Protein AF-A0A3N5RG56-F1 (afdb_monomer)

pLDDT: mean 90.02, std 10.31, range [38.88, 97.56]

Mean predicted aligned error: 4.42 Å

Secondary structure (DSSP, 8-state):
-HHHHHHHHT--GGG--GGGGGS---SSTTTHHHHHHHHHHHTTGGGSS-EEEEEETTT-TTT--TT-EEEEEE-TTT--EE-TTGGGGTTPPP-GGG-EE-----PSTT--HHHHHHHHHHHHHHS--

Foldseek 3Di:
DVVLVLLLVLQDLVLADDPRNVDDDPSQPRCQVLSQLLVCLVQVNPVHLKFKWKDECVLCVVQHDHPDMGIWIARPPPRDTGGSRPCVRPPDDDPRVSIDGDPPQPDPRCGDPSSVSSNVVVVCVVVPD

Nearest PDB structures (foldseek):
  6yxy-assembly1_AY  TM=2.420E-01  e=1.597E+00  Trypanosoma brucei brucei

Structure (mmCIF, N/CA/C/O backbone):
data_AF-A0A3N5RG56-F1
#
_entry.id   AF-A0A3N5RG56-F1
#
loop_
_atom_site.group_PDB
_atom_site.id
_atom_site.type_symbol
_atom_site.label_atom_id
_atom_site.label_alt_id
_atom_site.label_comp_id
_atom_site.label_asym_id
_atom_site.label_entity_id
_atom_site.label_seq_id
_atom_site.pdbx_PDB_ins_code
_atom_site.Cartn_x
_atom_site.Cartn_y
_atom_site.Cartn_z
_atom_site.occupancy
_atom_site.B_iso_or_equiv
_atom_si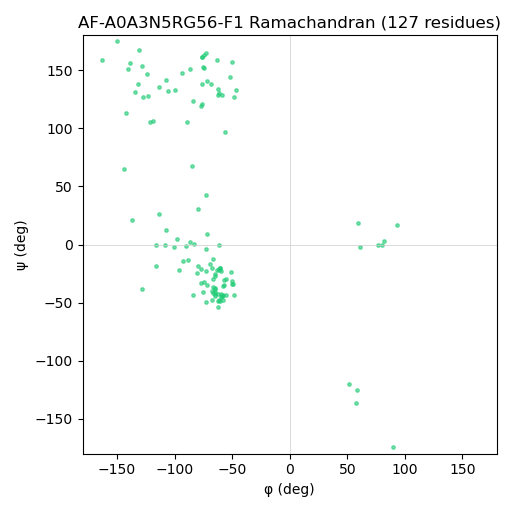te.auth_seq_id
_atom_site.auth_comp_id
_atom_site.auth_asym_id
_atom_site.auth_atom_id
_atom_site.pdbx_PDB_model_num
ATOM 1 N N . MET A 1 1 ? -8.777 -11.510 3.910 1.00 61.59 1 MET A N 1
ATOM 2 C CA . MET A 1 1 ? -8.965 -10.753 5.173 1.00 61.59 1 MET A CA 1
ATOM 3 C C . MET A 1 1 ? -10.007 -9.688 4.892 1.00 61.59 1 MET A C 1
ATOM 5 O O . MET A 1 1 ? -9.746 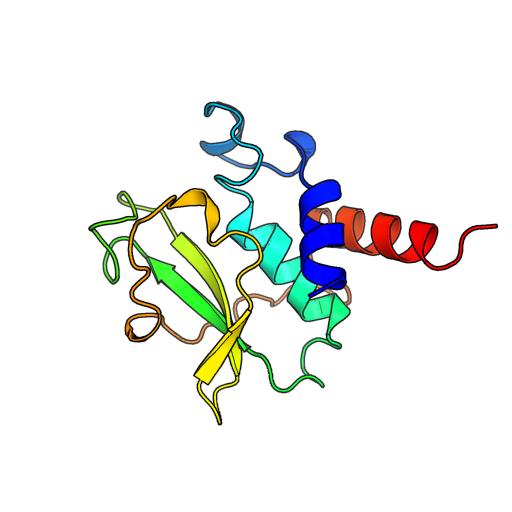-8.856 4.035 1.00 61.59 1 MET A O 1
ATOM 9 N N . GLN A 1 2 ? -11.150 -9.704 5.587 1.00 84.69 2 GLN A N 1
ATOM 10 C CA . GLN A 1 2 ? -12.343 -8.918 5.223 1.00 84.69 2 GLN A CA 1
ATOM 11 C C . GLN A 1 2 ? -12.059 -7.428 4.946 1.00 84.69 2 GLN A C 1
ATOM 13 O O . GLN A 1 2 ? -12.670 -6.840 4.065 1.00 84.69 2 GLN A O 1
ATOM 18 N N . ILE A 1 3 ? -11.099 -6.813 5.646 1.00 91.75 3 ILE A N 1
ATOM 19 C CA . ILE A 1 3 ? -10.778 -5.392 5.462 1.00 91.75 3 ILE A CA 1
ATOM 20 C C . ILE A 1 3 ? -10.007 -5.072 4.171 1.00 91.75 3 ILE A C 1
ATOM 22 O O . ILE A 1 3 ? -10.220 -4.006 3.604 1.00 91.75 3 ILE A O 1
ATOM 26 N N . ILE A 1 4 ? -9.155 -5.978 3.672 1.00 94.44 4 ILE A N 1
ATOM 27 C CA . ILE A 1 4 ? -8.459 -5.786 2.385 1.00 94.44 4 ILE A CA 1
ATOM 28 C C . ILE A 1 4 ? -9.470 -5.814 1.239 1.00 94.44 4 ILE A C 1
ATOM 30 O O . ILE A 1 4 ? -9.404 -4.977 0.341 1.00 94.44 4 ILE A O 1
ATOM 34 N N . ASP A 1 5 ? -10.434 -6.730 1.300 1.00 93.56 5 ASP A N 1
ATOM 35 C CA . ASP A 1 5 ? -11.465 -6.853 0.271 1.00 93.56 5 ASP A CA 1
ATOM 36 C C . ASP A 1 5 ? -12.358 -5.600 0.238 1.00 93.56 5 ASP A C 1
ATOM 38 O O . ASP A 1 5 ? -12.680 -5.090 -0.834 1.00 93.56 5 ASP A O 1
ATOM 42 N N . GLU A 1 6 ? -12.682 -5.030 1.404 1.00 94.38 6 GLU A N 1
ATOM 43 C CA . GLU A 1 6 ? -13.395 -3.749 1.496 1.00 94.38 6 GLU A CA 1
ATOM 44 C C . GLU A 1 6 ? -12.575 -2.557 0.976 1.00 94.38 6 GLU A C 1
ATOM 46 O O . GLU A 1 6 ? -13.127 -1.674 0.316 1.00 94.38 6 GLU A O 1
ATOM 51 N N . ILE A 1 7 ? -11.256 -2.527 1.199 1.00 95.50 7 ILE A N 1
ATOM 52 C CA . ILE A 1 7 ? -10.376 -1.511 0.596 1.00 95.50 7 ILE A CA 1
ATOM 53 C C . ILE A 1 7 ? -10.428 -1.608 -0.929 1.00 95.50 7 ILE A C 1
ATOM 55 O O . ILE A 1 7 ? -10.657 -0.593 -1.590 1.00 95.50 7 ILE A O 1
ATOM 59 N N . LYS A 1 8 ? -10.279 -2.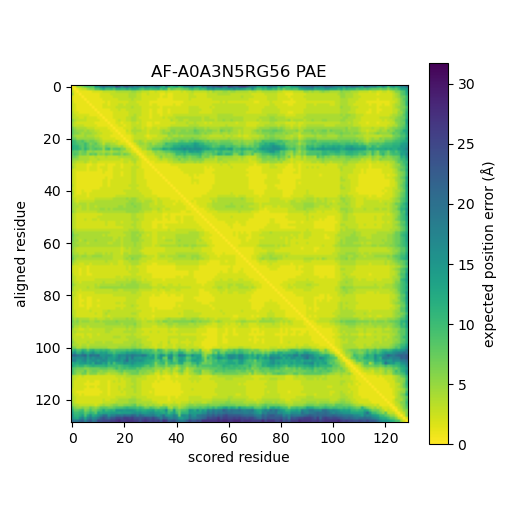818 -1.482 1.00 94.88 8 LYS A N 1
ATOM 60 C CA . LYS A 1 8 ? -10.286 -3.070 -2.932 1.00 94.88 8 LYS A CA 1
ATOM 61 C C . LYS A 1 8 ? -11.576 -2.597 -3.601 1.00 94.88 8 LYS A C 1
ATOM 63 O O . LYS A 1 8 ? -11.507 -1.911 -4.615 1.00 94.88 8 LYS A O 1
ATOM 68 N N . LYS A 1 9 ? -12.742 -2.862 -2.999 1.00 93.94 9 LYS A N 1
ATOM 69 C CA . LYS A 1 9 ? -14.055 -2.394 -3.501 1.00 93.94 9 LYS A CA 1
ATOM 70 C C . LYS A 1 9 ? -14.173 -0.870 -3.608 1.00 93.94 9 LYS A C 1
ATOM 72 O O . LYS A 1 9 ? -15.016 -0.369 -4.345 1.00 93.94 9 LYS A O 1
ATOM 77 N N . ASN A 1 10 ? -13.362 -0.131 -2.853 1.00 94.62 10 ASN A N 1
ATOM 78 C CA . ASN A 1 10 ? -13.393 1.328 -2.804 1.00 94.62 10 ASN A CA 1
ATOM 79 C C . ASN A 1 10 ? -12.295 1.993 -3.652 1.00 94.62 10 ASN A C 1
ATOM 81 O O . ASN A 1 10 ? -12.264 3.229 -3.753 1.00 94.62 10 ASN A O 1
ATOM 85 N N . LEU A 1 11 ? -11.426 1.204 -4.294 1.00 94.38 11 LEU A N 1
ATOM 86 C CA . LEU A 1 11 ? -10.466 1.701 -5.276 1.00 94.38 11 LEU A CA 1
ATOM 87 C C . LEU A 1 11 ? -11.197 2.181 -6.533 1.00 94.38 11 LEU A C 1
ATOM 89 O O . LEU A 1 11 ? -12.186 1.602 -6.966 1.00 94.38 11 LEU A O 1
ATOM 93 N N . ASN A 1 12 ? -10.751 3.311 -7.074 1.00 92.94 12 ASN A N 1
ATOM 94 C CA . ASN A 1 12 ? -11.332 3.927 -8.264 1.00 92.94 12 ASN A CA 1
ATOM 95 C C . ASN A 1 12 ? -10.357 4.947 -8.865 1.00 92.94 12 ASN A C 1
ATOM 97 O O . ASN A 1 12 ? -9.533 5.524 -8.145 1.00 92.94 12 ASN A O 1
ATOM 101 N N . ARG A 1 13 ? -10.523 5.269 -10.154 1.00 90.94 13 ARG A N 1
ATOM 102 C CA . ARG A 1 13 ? -9.665 6.224 -10.886 1.00 90.94 13 ARG A CA 1
ATOM 103 C C . ARG A 1 13 ? -9.447 7.568 -10.196 1.00 90.94 13 ARG A C 1
ATOM 105 O O . ARG A 1 13 ? -8.377 8.158 -10.342 1.00 90.94 13 ARG A O 1
ATOM 112 N N . GLY A 1 14 ? -10.421 8.062 -9.430 1.00 91.62 14 GLY A N 1
ATOM 113 C CA . GLY A 1 14 ? -10.319 9.332 -8.703 1.00 91.62 14 GLY A CA 1
ATOM 114 C C . GLY A 1 14 ? -9.178 9.369 -7.677 1.00 91.62 14 GLY A C 1
ATOM 115 O O . GLY A 1 14 ? -8.700 10.449 -7.313 1.00 91.62 14 GLY A O 1
ATOM 116 N N . LEU A 1 15 ? -8.690 8.201 -7.250 1.00 93.38 15 LEU A N 1
ATOM 117 C CA . LEU A 1 15 ? -7.581 8.055 -6.307 1.00 93.38 15 LEU A CA 1
ATOM 118 C C . LEU A 1 15 ? -6.201 8.013 -6.994 1.00 93.38 15 LEU A C 1
ATOM 120 O O . LEU A 1 15 ? -5.181 8.172 -6.313 1.00 93.38 15 LEU A O 1
ATOM 124 N N . LEU A 1 16 ? -6.137 7.841 -8.319 1.00 92.69 16 LEU A N 1
ATOM 125 C CA . LEU A 1 16 ? -4.882 7.748 -9.071 1.00 92.69 16 LEU A CA 1
ATOM 126 C C . LEU A 1 16 ? -4.187 9.113 -9.218 1.00 92.69 16 LEU A C 1
ATOM 128 O O . LEU A 1 16 ? -4.801 10.187 -9.201 1.00 92.69 16 LEU A O 1
ATOM 132 N N . ARG A 1 17 ? -2.855 9.090 -9.342 1.00 89.50 17 ARG A N 1
ATOM 133 C CA . ARG A 1 17 ? -1.993 10.284 -9.444 1.00 89.50 17 ARG A CA 1
ATOM 134 C C . ARG A 1 17 ? -0.889 10.087 -10.482 1.00 89.50 17 ARG A C 1
ATOM 136 O O . ARG A 1 17 ? -0.480 8.965 -10.752 1.00 89.50 17 ARG A O 1
ATOM 143 N N . GLY A 1 18 ? -0.379 11.200 -11.016 1.00 89.19 18 GLY A N 1
ATOM 144 C CA . GLY A 1 18 ? 0.733 11.200 -11.970 1.00 89.19 18 GLY A CA 1
ATOM 145 C C . GLY A 1 18 ? 0.431 10.356 -13.207 1.00 89.19 18 GLY A C 1
ATOM 146 O O . GLY A 1 18 ? -0.688 10.403 -13.721 1.00 89.19 18 GLY A O 1
ATOM 147 N N . LYS A 1 19 ? 1.413 9.555 -13.640 1.00 88.38 19 LYS A N 1
ATOM 148 C CA . LYS A 1 19 ? 1.289 8.678 -14.815 1.00 88.38 19 LYS A CA 1
ATOM 149 C C . LYS A 1 19 ? 0.123 7.687 -14.727 1.00 88.38 19 LYS A C 1
ATOM 151 O O . LYS A 1 19 ? -0.501 7.403 -15.741 1.00 88.38 19 LYS A O 1
ATOM 156 N N . TRP A 1 20 ? -0.236 7.251 -13.518 1.00 89.88 20 TRP A N 1
ATOM 157 C CA . TRP A 1 20 ? -1.301 6.270 -13.299 1.00 89.88 20 TRP A CA 1
ATOM 158 C C . TRP A 1 20 ? -2.697 6.793 -13.655 1.00 89.88 20 TRP A C 1
ATOM 160 O O . TRP A 1 20 ? -3.602 6.018 -13.917 1.00 89.88 20 TRP A O 1
ATOM 170 N N . LYS A 1 21 ? -2.908 8.115 -13.725 1.00 88.00 21 LYS A N 1
ATOM 171 C CA . LYS A 1 21 ? -4.210 8.659 -14.157 1.00 88.00 21 LYS A CA 1
ATOM 172 C C . LYS A 1 21 ? -4.554 8.326 -15.609 1.00 88.00 21 LYS A C 1
ATOM 174 O O . LYS A 1 21 ? -5.734 8.276 -15.950 1.00 88.00 21 LYS A O 1
ATOM 179 N N . ASN 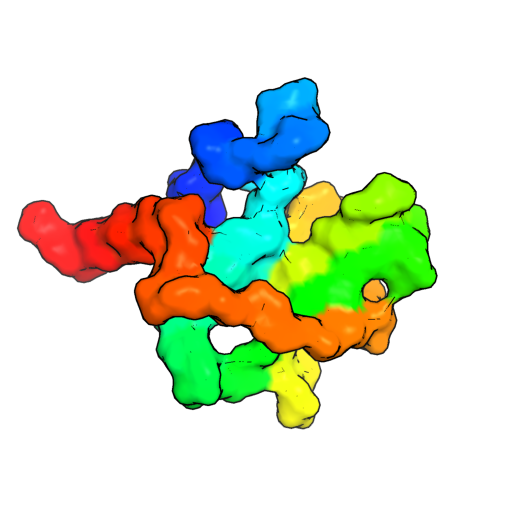A 1 22 ? -3.530 8.134 -16.436 1.00 85.88 22 ASN A N 1
ATOM 180 C CA . ASN A 1 22 ? -3.659 7.920 -17.873 1.00 85.88 22 ASN A CA 1
ATOM 181 C C . ASN A 1 22 ? -3.350 6.469 -18.271 1.00 85.88 22 ASN A C 1
ATOM 183 O O . ASN A 1 22 ? -3.409 6.151 -19.454 1.00 85.88 22 ASN A O 1
ATOM 187 N N . SER A 1 23 ? -3.011 5.595 -17.316 1.00 81.75 23 SER A N 1
ATOM 188 C CA . SER A 1 23 ? -2.824 4.172 -17.589 1.00 81.75 23 SER A CA 1
ATOM 189 C C . SER A 1 23 ? -4.167 3.461 -17.760 1.00 81.75 23 SER A C 1
ATOM 191 O O . SER A 1 23 ? -5.221 3.963 -17.332 1.00 81.75 23 SER A O 1
ATOM 193 N N . ALA A 1 24 ? -4.105 2.280 -18.381 1.00 78.56 24 ALA A N 1
ATOM 194 C CA . ALA A 1 24 ? -5.216 1.340 -18.419 1.00 78.56 24 ALA A CA 1
ATOM 195 C C . ALA A 1 24 ? -5.742 1.082 -16.999 1.00 78.56 24 ALA A C 1
ATOM 197 O O . ALA A 1 24 ? -4.978 1.112 -16.033 1.00 78.56 24 ALA A O 1
ATOM 198 N N . ASP A 1 25 ? -7.057 0.904 -16.887 1.00 76.19 25 ASP A N 1
ATOM 199 C CA . ASP A 1 25 ? -7.704 0.610 -15.613 1.00 76.19 25 ASP A CA 1
ATOM 200 C C . ASP A 1 25 ? -7.759 -0.894 -15.376 1.00 76.19 25 ASP A C 1
ATOM 202 O O . ASP A 1 25 ? -8.555 -1.593 -15.999 1.00 76.19 25 ASP A O 1
ATOM 206 N N . ASP A 1 26 ? -6.920 -1.391 -14.479 1.00 79.94 26 ASP A N 1
ATOM 207 C CA . ASP A 1 26 ? -7.007 -2.752 -13.947 1.00 79.94 26 ASP A CA 1
ATOM 208 C C . ASP A 1 26 ? -7.513 -2.758 -12.489 1.00 79.94 26 ASP A C 1
ATOM 210 O O . ASP A 1 26 ? -7.444 -3.779 -11.807 1.00 79.94 26 ASP A O 1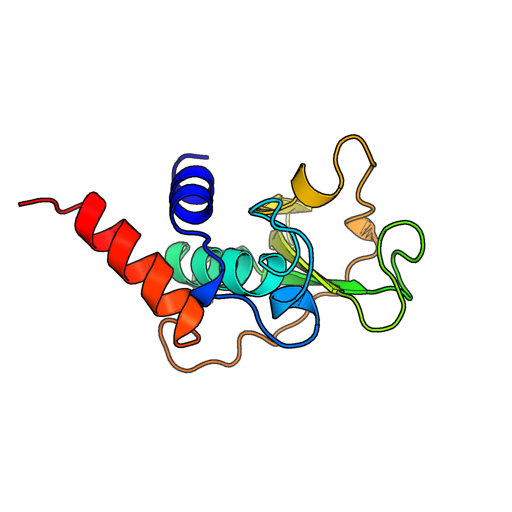
ATOM 214 N N . ASN A 1 27 ? -8.030 -1.617 -12.007 1.00 79.75 27 ASN A N 1
ATOM 215 C CA . ASN A 1 27 ? -8.474 -1.346 -10.636 1.00 79.75 27 ASN A CA 1
ATOM 216 C C . ASN A 1 27 ? -7.402 -1.450 -9.527 1.00 79.75 27 ASN A C 1
ATOM 218 O O . ASN A 1 27 ? -7.719 -1.166 -8.369 1.00 79.75 27 ASN A O 1
ATOM 222 N N . LEU A 1 28 ? -6.148 -1.819 -9.825 1.00 87.00 28 LEU A N 1
ATOM 223 C CA . LEU A 1 28 ? -5.114 -2.085 -8.807 1.00 87.00 28 LEU A CA 1
ATOM 224 C C . LEU A 1 28 ? -3.809 -1.314 -9.042 1.00 87.00 28 LEU A C 1
ATOM 226 O O . LEU A 1 28 ? -3.208 -0.806 -8.087 1.00 87.00 28 LEU A O 1
ATOM 230 N N . SER A 1 29 ? -3.380 -1.171 -10.292 1.00 88.19 29 SER A N 1
ATOM 231 C CA . SER A 1 29 ? -2.159 -0.461 -10.660 1.00 88.19 29 SER A CA 1
ATOM 232 C C . SER A 1 29 ? -2.222 1.003 -10.236 1.00 88.19 29 SER A C 1
ATOM 234 O O . SER A 1 29 ? -3.187 1.726 -10.478 1.00 88.19 29 SER A O 1
ATOM 236 N N . GLY A 1 30 ? -1.167 1.463 -9.563 1.00 90.88 30 GLY A N 1
ATOM 237 C CA . GLY A 1 30 ? -1.092 2.822 -9.020 1.00 90.88 30 GLY A CA 1
ATOM 238 C C . GLY A 1 30 ? -1.896 3.054 -7.732 1.00 90.88 30 GLY A C 1
ATOM 239 O O . GLY A 1 30 ? -1.839 4.161 -7.179 1.00 90.88 30 GLY A O 1
ATOM 240 N N . HIS A 1 31 ? -2.591 2.035 -7.210 1.00 95.19 31 HIS A N 1
ATOM 241 C CA . HIS A 1 31 ? -3.305 2.107 -5.932 1.00 95.19 31 HIS A CA 1
ATOM 242 C C . HIS A 1 31 ? -2.492 1.632 -4.726 1.00 95.19 31 HIS A C 1
ATOM 244 O O . HIS A 1 31 ? -2.880 1.961 -3.604 1.00 95.19 31 HIS A O 1
ATOM 250 N N . CYS A 1 32 ? -1.360 0.945 -4.925 1.00 95.12 32 CYS A N 1
ATOM 251 C CA . CYS A 1 32 ? -0.571 0.336 -3.845 1.00 95.12 32 CYS A CA 1
ATOM 252 C C . CYS A 1 32 ? -0.312 1.291 -2.672 1.00 95.12 32 CYS A C 1
ATOM 254 O O . CYS A 1 32 ? -0.542 0.946 -1.519 1.00 95.12 32 CYS A O 1
ATOM 256 N N . TYR A 1 33 ? 0.045 2.544 -2.959 1.00 94.69 33 TYR A N 1
ATOM 257 C CA . TYR A 1 33 ? 0.269 3.548 -1.925 1.00 94.69 33 TYR A CA 1
ATOM 258 C C . TYR A 1 33 ? -0.988 3.856 -1.101 1.00 94.69 33 TYR A C 1
ATOM 260 O O . TYR A 1 33 ? -0.960 3.792 0.123 1.00 94.69 33 TYR A O 1
ATOM 268 N N . VAL A 1 34 ? -2.095 4.214 -1.762 1.00 95.38 34 VAL A N 1
ATOM 269 C CA . VAL A 1 34 ? -3.313 4.662 -1.066 1.00 95.38 34 VAL A CA 1
ATOM 270 C C . VAL A 1 34 ? -4.019 3.503 -0.362 1.00 95.38 34 VAL A C 1
ATOM 272 O O . VAL A 1 34 ? -4.565 3.693 0.721 1.00 95.38 34 VAL A O 1
ATOM 275 N N . ALA A 1 35 ? -3.982 2.307 -0.948 1.00 95.94 35 ALA A N 1
ATOM 276 C CA . ALA A 1 35 ? -4.565 1.107 -0.366 1.00 95.94 35 ALA A CA 1
ATOM 277 C C . ALA A 1 35 ? -3.804 0.688 0.901 1.00 95.94 35 ALA A C 1
ATOM 279 O O . ALA A 1 35 ? -4.417 0.469 1.946 1.00 95.94 35 ALA A O 1
ATOM 280 N N . THR A 1 36 ? -2.471 0.653 0.832 1.00 96.06 36 THR A N 1
ATOM 281 C CA . THR A 1 36 ? -1.603 0.337 1.975 1.00 96.06 36 THR A CA 1
ATOM 282 C C . THR A 1 36 ? -1.699 1.397 3.065 1.00 96.06 36 THR A C 1
ATOM 284 O O . THR A 1 36 ? -1.740 1.064 4.249 1.00 96.06 36 THR A O 1
ATOM 287 N N . GLU A 1 37 ? -1.814 2.670 2.688 1.00 95.56 37 GLU A N 1
ATOM 288 C CA . GLU A 1 37 ? -2.048 3.753 3.638 1.00 95.56 37 GLU A CA 1
ATOM 289 C C . GLU A 1 37 ? -3.385 3.607 4.376 1.00 95.56 37 GLU A C 1
ATOM 291 O O . GLU A 1 37 ? -3.423 3.693 5.604 1.00 95.56 37 GLU A O 1
ATOM 296 N N . ALA A 1 38 ? -4.478 3.365 3.648 1.00 95.19 38 ALA A N 1
ATOM 297 C CA . ALA A 1 38 ? -5.785 3.149 4.260 1.00 95.19 38 ALA A CA 1
ATOM 298 C C . ALA A 1 38 ? -5.752 1.951 5.219 1.00 95.19 38 ALA A C 1
ATOM 300 O O . ALA A 1 38 ? -6.239 2.050 6.345 1.00 95.19 38 ALA A O 1
ATOM 301 N N . LEU A 1 39 ? -5.118 0.849 4.804 1.00 95.56 39 LEU A N 1
ATOM 302 C CA . LEU A 1 39 ? -4.950 -0.339 5.634 1.00 95.56 39 LEU A CA 1
ATOM 303 C C . LEU A 1 39 ? -4.184 -0.034 6.928 1.00 95.56 39 LEU A C 1
ATOM 305 O O . LEU A 1 39 ? -4.620 -0.442 8.000 1.00 95.56 39 LEU A O 1
ATOM 309 N N . TYR A 1 40 ? -3.082 0.713 6.848 1.00 95.06 40 TYR A N 1
ATOM 310 C CA . TYR A 1 40 ? -2.282 1.085 8.017 1.00 95.06 40 TYR A CA 1
ATOM 311 C C . TYR A 1 40 ? -3.100 1.840 9.063 1.00 95.06 40 TYR A C 1
ATOM 313 O O . TYR A 1 40 ? -3.069 1.485 10.241 1.00 95.06 40 TYR A O 1
ATOM 321 N N . TRP A 1 41 ? -3.872 2.845 8.645 1.00 93.62 41 TRP A N 1
ATOM 322 C CA . TRP A 1 41 ? -4.721 3.602 9.567 1.00 93.62 41 TRP A CA 1
ATOM 323 C C . TRP A 1 41 ? -5.865 2.764 10.133 1.00 93.62 41 TRP A C 1
ATOM 325 O O . TRP A 1 41 ? -6.132 2.839 11.331 1.00 93.62 41 TRP A O 1
ATOM 335 N N . LEU A 1 42 ? -6.489 1.913 9.315 1.00 93.12 42 LEU A N 1
ATOM 336 C CA . LEU A 1 42 ? -7.556 1.013 9.761 1.00 93.12 42 LEU A CA 1
ATOM 337 C C . LEU A 1 42 ? -7.087 -0.041 10.775 1.00 93.12 42 LEU A C 1
ATOM 339 O O . LEU A 1 42 ? -7.897 -0.519 11.564 1.00 93.12 42 LEU A O 1
ATOM 343 N N . LEU A 1 43 ? -5.800 -0.395 10.771 1.00 93.06 43 LEU A N 1
ATOM 344 C CA . LEU A 1 43 ? -5.196 -1.300 11.753 1.00 93.06 43 LEU A CA 1
ATOM 345 C C . LEU A 1 43 ? -4.782 -0.596 13.059 1.00 93.06 43 LEU A C 1
ATOM 347 O O . LEU A 1 43 ? -4.250 -1.250 13.951 1.00 93.06 43 LEU A O 1
ATOM 351 N N . GLY A 1 44 ? -5.005 0.716 13.194 1.00 91.69 44 GLY A N 1
ATOM 352 C CA . GLY A 1 44 ? -4.584 1.497 14.366 1.00 91.69 44 GLY A CA 1
ATOM 353 C C . GLY A 1 44 ? -3.212 2.161 14.210 1.00 91.69 44 GLY A C 1
ATOM 354 O O . GLY A 1 44 ? -2.606 2.593 15.194 1.00 91.69 44 GLY A O 1
ATOM 355 N N . ALA A 1 45 ? -2.705 2.263 12.977 1.00 91.06 45 ALA A N 1
ATOM 356 C CA . ALA A 1 45 ? -1.464 2.950 12.636 1.00 91.06 45 ALA A CA 1
ATOM 357 C C . ALA A 1 45 ? -0.280 2.481 13.504 1.00 91.06 45 ALA A C 1
ATOM 359 O O . ALA A 1 45 ? 0.056 1.294 13.520 1.00 91.06 45 ALA A O 1
ATOM 360 N N . LYS A 1 46 ? 0.344 3.405 14.251 1.00 88.38 46 LYS A N 1
ATOM 361 C CA . LYS A 1 46 ? 1.512 3.133 15.104 1.00 88.38 46 LYS A CA 1
ATOM 362 C C . LYS A 1 46 ? 1.221 2.158 16.250 1.00 88.38 46 LYS A C 1
ATOM 364 O O . LYS A 1 46 ? 2.167 1.571 16.764 1.00 88.38 46 LYS A O 1
ATOM 369 N N . GLN A 1 47 ? -0.045 2.000 16.647 1.00 90.56 47 GLN A N 1
ATOM 370 C CA . GLN A 1 47 ? -0.445 1.058 17.698 1.00 90.56 47 GLN A CA 1
ATOM 371 C C . GLN A 1 47 ? -0.484 -0.391 17.196 1.00 90.56 47 GLN A C 1
ATOM 373 O O . GLN A 1 47 ? -0.395 -1.315 17.997 1.00 90.56 47 GLN A O 1
ATOM 378 N N . SER A 1 48 ? -0.587 -0.601 15.879 1.00 92.31 48 SER A N 1
ATOM 379 C CA . SER A 1 48 ? -0.474 -1.936 15.286 1.00 92.31 48 SER A CA 1
ATOM 380 C C . SER A 1 48 ? 0.975 -2.437 15.315 1.00 92.31 48 SER A C 1
ATOM 382 O O . SER A 1 48 ? 1.913 -1.648 15.459 1.00 92.31 48 SER A O 1
ATOM 384 N N . THR A 1 49 ? 1.191 -3.737 15.109 1.00 94.69 49 THR A N 1
ATOM 385 C CA . THR A 1 49 ? 2.534 -4.312 14.887 1.00 94.69 49 THR A CA 1
ATOM 386 C C . THR A 1 49 ? 3.025 -4.119 13.448 1.00 94.69 49 THR A C 1
ATOM 388 O O . THR A 1 49 ? 4.222 -4.161 13.180 1.00 94.69 49 THR A O 1
ATOM 391 N N . TYR A 1 50 ? 2.122 -3.831 12.512 1.00 94.94 50 TYR A N 1
ATOM 392 C CA . TYR A 1 50 ? 2.431 -3.719 11.092 1.00 94.94 50 TYR A CA 1
ATOM 393 C C . TYR A 1 50 ? 3.131 -2.404 10.746 1.00 94.94 50 TYR A C 1
ATOM 395 O O . TYR A 1 50 ? 2.773 -1.323 11.227 1.00 94.94 50 TYR A O 1
ATOM 403 N N . ARG A 1 51 ? 4.143 -2.478 9.880 1.00 94.75 51 ARG A N 1
ATOM 404 C CA . ARG A 1 51 ? 4.899 -1.314 9.410 1.00 94.75 51 ARG A CA 1
ATOM 405 C C . ARG A 1 51 ? 4.875 -1.225 7.884 1.00 94.75 51 ARG A C 1
ATOM 407 O O . ARG A 1 51 ? 4.865 -2.260 7.226 1.00 94.75 51 ARG A O 1
ATOM 414 N N . PRO A 1 52 ? 4.871 -0.010 7.313 1.00 95.94 52 PRO A N 1
ATOM 415 C CA . PRO A 1 52 ? 5.057 0.199 5.880 1.00 95.94 52 PRO A CA 1
ATOM 416 C C . PRO A 1 52 ? 6.420 -0.271 5.373 1.00 95.94 52 PRO A C 1
ATOM 418 O O . PRO A 1 52 ? 7.464 0.091 5.923 1.00 95.94 52 PRO A O 1
ATOM 421 N N . TYR A 1 53 ? 6.388 -0.996 4.260 1.00 97.06 53 TYR A N 1
ATOM 422 C CA . TYR A 1 53 ? 7.552 -1.383 3.473 1.00 97.06 53 TYR A CA 1
ATOM 423 C C . TYR A 1 53 ? 7.347 -1.012 2.008 1.00 97.06 53 TYR A C 1
ATOM 425 O O . TYR A 1 53 ? 6.216 -0.905 1.522 1.00 97.06 53 TYR A O 1
ATOM 433 N N . VAL A 1 54 ? 8.464 -0.797 1.312 1.00 96.75 54 VAL A N 1
ATOM 434 C CA . VAL A 1 54 ? 8.464 -0.400 -0.094 1.00 96.75 54 VAL A CA 1
ATOM 435 C C . VAL A 1 54 ? 9.466 -1.209 -0.914 1.00 96.75 54 VAL A C 1
ATOM 437 O O . VAL A 1 54 ? 10.639 -1.334 -0.555 1.00 96.75 54 VAL A O 1
ATOM 440 N N . LEU A 1 55 ? 9.002 -1.726 -2.051 1.00 97.12 55 LEU A N 1
ATOM 441 C CA . LEU A 1 55 ? 9.848 -2.147 -3.165 1.00 97.12 55 LEU A CA 1
ATOM 442 C C . LEU A 1 55 ? 9.983 -0.993 -4.157 1.00 97.12 55 LEU A C 1
ATOM 444 O O . LEU A 1 55 ? 9.058 -0.206 -4.345 1.00 97.12 55 LEU A O 1
ATOM 448 N N . SER A 1 56 ? 11.131 -0.903 -4.813 1.00 96.19 56 SER A N 1
ATOM 449 C CA . SER A 1 56 ? 11.383 0.046 -5.900 1.00 96.19 56 SER A CA 1
ATOM 450 C C . SER A 1 56 ? 11.992 -0.688 -7.086 1.00 96.19 56 SER A C 1
ATOM 452 O O . SER A 1 56 ? 12.495 -1.795 -6.920 1.00 96.19 56 SER A O 1
ATOM 454 N N . HIS A 1 57 ? 12.061 -0.048 -8.250 1.00 94.88 57 HIS A N 1
ATOM 455 C CA . HIS A 1 57 ? 12.787 -0.598 -9.407 1.00 94.88 57 HIS A CA 1
ATOM 456 C C . HIS A 1 57 ? 14.234 -1.039 -9.113 1.00 94.88 57 HIS A C 1
ATOM 458 O O . HIS A 1 57 ? 14.771 -1.868 -9.832 1.00 94.88 57 HIS A O 1
ATOM 464 N N . ARG A 1 58 ? 14.895 -0.500 -8.076 1.00 95.06 58 ARG A N 1
ATOM 465 C CA . ARG A 1 58 ? 16.251 -0.939 -7.701 1.00 95.06 58 ARG A CA 1
ATOM 466 C C . ARG A 1 58 ? 16.246 -2.271 -6.957 1.00 95.06 58 ARG A C 1
ATOM 468 O O . ARG A 1 58 ? 17.200 -3.028 -7.070 1.00 95.06 58 ARG A O 1
ATOM 475 N N . THR A 1 59 ? 15.205 -2.529 -6.167 1.00 95.88 59 THR A N 1
ATOM 476 C CA . THR A 1 59 ? 15.083 -3.744 -5.349 1.00 95.88 59 THR A CA 1
ATOM 477 C C . THR A 1 59 ? 14.251 -4.828 -6.032 1.00 95.88 59 THR A C 1
ATOM 479 O O . THR A 1 59 ? 14.416 -5.999 -5.713 1.00 95.88 59 THR A O 1
ATOM 482 N N . CYS A 1 60 ? 13.400 -4.457 -6.989 1.00 95.38 60 CYS A N 1
ATOM 483 C CA . CYS A 1 60 ? 12.566 -5.358 -7.781 1.00 95.38 60 CYS A CA 1
ATOM 484 C C . CYS A 1 60 ? 12.436 -4.853 -9.237 1.00 95.38 60 CYS A C 1
ATOM 486 O O . CYS A 1 60 ? 11.349 -4.445 -9.659 1.00 95.38 60 CYS A O 1
ATOM 488 N N . PRO A 1 61 ? 13.542 -4.807 -10.004 1.00 95.56 61 PRO A N 1
ATOM 489 C CA . PRO A 1 61 ? 13.524 -4.391 -11.413 1.00 95.56 61 PRO A CA 1
ATOM 490 C C . PRO A 1 61 ? 12.655 -5.288 -12.306 1.00 95.56 61 PRO A C 1
ATOM 492 O O . PRO A 1 61 ? 12.229 -4.865 -13.374 1.00 95.56 61 PRO A O 1
ATOM 495 N N . GLU A 1 62 ? 12.391 -6.522 -11.880 1.00 94.50 62 GLU A N 1
ATOM 496 C CA . GLU A 1 62 ? 11.580 -7.501 -12.600 1.00 94.50 62 GLU A CA 1
ATOM 497 C C . GLU A 1 62 ? 10.073 -7.189 -12.594 1.00 94.50 62 GLU A C 1
ATOM 499 O O . GLU A 1 62 ? 9.366 -7.652 -13.486 1.00 94.50 62 GLU A O 1
ATOM 504 N N . LEU A 1 63 ? 9.583 -6.406 -11.622 1.00 94.44 63 LEU A N 1
ATOM 505 C CA . LEU A 1 63 ? 8.168 -6.013 -11.522 1.00 94.44 63 LEU A CA 1
ATOM 506 C C . LEU A 1 63 ? 7.939 -4.507 -11.668 1.00 94.44 63 LEU A C 1
ATOM 508 O O . LEU A 1 63 ? 6.808 -4.089 -11.901 1.00 94.44 63 LEU A O 1
ATOM 512 N N . LEU A 1 64 ? 8.978 -3.686 -11.484 1.00 94.81 64 LEU A N 1
ATOM 513 C CA . LEU A 1 64 ? 8.846 -2.236 -11.365 1.00 94.81 64 LEU A CA 1
ATOM 514 C C . LEU A 1 64 ? 9.767 -1.506 -12.342 1.00 94.81 64 LEU A C 1
ATOM 516 O O . LEU A 1 64 ? 10.988 -1.665 -12.320 1.00 94.81 64 LEU A O 1
ATOM 520 N N . ASN A 1 65 ? 9.182 -0.611 -13.133 1.00 94.19 65 ASN A N 1
ATOM 521 C CA . ASN A 1 65 ? 9.919 0.294 -14.008 1.00 94.19 65 ASN A CA 1
ATOM 522 C C . ASN A 1 65 ? 10.594 1.417 -13.214 1.00 94.19 65 ASN A C 1
ATOM 524 O O . ASN A 1 65 ? 10.202 1.745 -12.093 1.00 94.19 65 ASN A O 1
ATOM 528 N N . ALA A 1 66 ? 11.569 2.090 -13.831 1.00 93.69 66 ALA A N 1
ATOM 529 C CA . ALA A 1 66 ? 12.236 3.245 -13.235 1.00 93.69 66 ALA A CA 1
ATOM 530 C C . ALA A 1 66 ? 11.230 4.271 -12.666 1.00 93.69 66 ALA A C 1
ATOM 532 O O . ALA A 1 66 ? 10.299 4.718 -13.339 1.00 93.69 66 ALA A O 1
ATOM 533 N N . GLY A 1 67 ? 11.424 4.630 -11.393 1.00 89.31 67 GLY A N 1
ATOM 534 C CA . GLY A 1 67 ? 10.542 5.542 -10.655 1.00 89.31 67 GLY A CA 1
ATOM 535 C C . GLY A 1 67 ? 9.253 4.918 -10.104 1.00 89.31 67 GLY A C 1
ATOM 536 O O . GLY A 1 67 ? 8.485 5.622 -9.451 1.00 89.31 67 GLY A O 1
ATOM 537 N N . GLU A 1 68 ? 9.004 3.626 -10.323 1.00 93.75 68 GLU A N 1
ATOM 538 C CA . GLU A 1 68 ? 7.899 2.900 -9.693 1.00 93.75 68 GLU A CA 1
ATOM 539 C C . GLU A 1 68 ? 8.287 2.347 -8.326 1.00 93.75 68 GLU A C 1
AT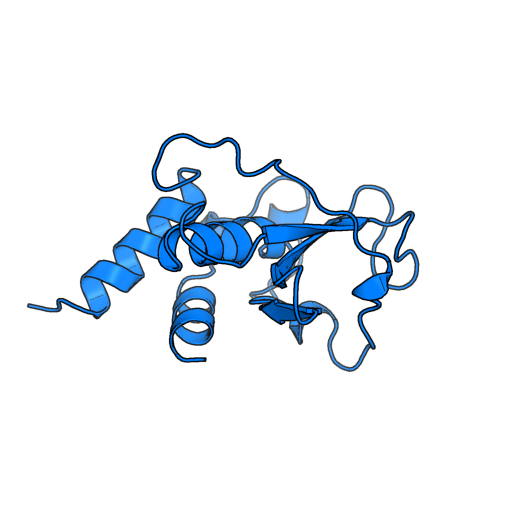OM 541 O O . GLU A 1 68 ? 9.451 2.039 -8.034 1.00 93.75 68 GLU A O 1
ATOM 546 N N . THR A 1 69 ? 7.262 2.234 -7.489 1.00 94.88 69 THR A N 1
ATOM 547 C CA . THR A 1 69 ? 7.342 1.665 -6.153 1.00 94.88 69 THR A CA 1
ATOM 548 C C . THR A 1 69 ? 6.113 0.826 -5.883 1.00 94.88 69 THR A C 1
ATOM 550 O O . THR A 1 69 ? 5.026 1.174 -6.348 1.00 94.88 69 THR A O 1
ATOM 553 N N . HIS A 1 70 ? 6.269 -0.187 -5.044 1.00 96.56 70 HIS A N 1
ATOM 554 C CA . HIS A 1 70 ? 5.169 -0.988 -4.535 1.00 96.56 70 HIS A CA 1
ATOM 555 C C . HIS A 1 70 ? 5.165 -0.968 -3.011 1.00 96.56 70 HIS A C 1
ATOM 557 O O . HIS A 1 70 ? 6.199 -1.212 -2.392 1.00 96.56 70 HIS A O 1
ATOM 563 N N . TRP A 1 71 ? 4.021 -0.628 -2.424 1.00 96.50 71 TRP A N 1
ATOM 564 C CA . TRP A 1 71 ? 3.866 -0.404 -0.988 1.00 96.50 71 TRP A CA 1
ATOM 565 C C . TRP A 1 71 ? 2.966 -1.464 -0.380 1.00 96.50 71 TRP A C 1
ATOM 567 O O . TRP A 1 71 ? 1.884 -1.714 -0.903 1.00 96.50 71 TRP A O 1
ATOM 577 N N . PHE A 1 72 ? 3.377 -2.000 0.763 1.00 97.12 72 PHE A N 1
ATOM 578 C CA . PHE A 1 72 ? 2.638 -2.999 1.534 1.00 97.12 72 PHE A CA 1
ATOM 579 C C . 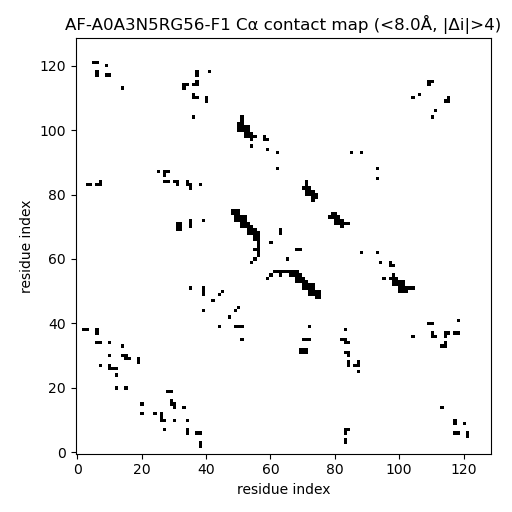PHE A 1 72 ? 2.952 -2.849 3.029 1.00 97.12 72 PHE A C 1
ATOM 581 O O . PHE A 1 72 ? 3.784 -2.020 3.420 1.00 97.12 72 PHE A O 1
ATOM 588 N N . LEU A 1 73 ? 2.280 -3.631 3.875 1.00 96.81 73 LEU A N 1
ATOM 589 C CA . LEU A 1 73 ? 2.597 -3.724 5.296 1.00 96.81 73 LEU A CA 1
ATOM 590 C C . LEU A 1 73 ? 3.266 -5.054 5.619 1.00 96.81 73 LEU A C 1
ATOM 592 O O . LEU A 1 73 ? 2.856 -6.097 5.119 1.00 96.81 73 LEU A O 1
ATOM 596 N N . MET A 1 74 ? 4.252 -5.018 6.508 1.00 97.12 74 MET A N 1
ATOM 597 C CA . MET A 1 74 ? 4.875 -6.214 7.063 1.00 97.12 74 MET A CA 1
ATOM 598 C C . MET A 1 74 ? 4.967 -6.093 8.579 1.00 97.12 74 MET A C 1
ATOM 600 O O . MET A 1 74 ? 5.291 -5.019 9.100 1.00 97.12 74 MET A O 1
ATOM 604 N N . ASN A 1 75 ? 4.680 -7.181 9.286 1.00 96.25 75 ASN A N 1
ATOM 605 C CA . ASN A 1 75 ? 5.024 -7.300 10.695 1.00 96.25 75 ASN A CA 1
ATOM 606 C C . ASN A 1 75 ? 6.536 -7.597 10.798 1.00 96.25 75 ASN A C 1
ATOM 608 O O . ASN A 1 75 ? 6.990 -8.597 10.246 1.00 96.25 75 ASN A O 1
ATOM 612 N N . PRO A 1 76 ? 7.340 -6.736 11.445 1.00 94.06 76 PRO A N 1
ATOM 613 C CA . PRO A 1 76 ? 8.784 -6.932 11.532 1.00 94.06 76 PRO A CA 1
ATOM 614 C C . PRO A 1 76 ? 9.204 -8.114 12.421 1.00 94.06 76 PRO A C 1
ATOM 616 O O . PRO A 1 76 ? 10.355 -8.524 12.326 1.00 94.06 76 PRO A O 1
ATOM 619 N N . GLU A 1 77 ? 8.323 -8.637 13.281 1.00 94.94 77 GLU A N 1
ATOM 620 C CA . GLU A 1 77 ? 8.651 -9.744 14.194 1.00 94.94 77 GLU A CA 1
ATOM 621 C C . GLU A 1 77 ? 8.511 -11.119 13.530 1.00 94.94 77 GLU A C 1
ATOM 623 O O . GLU A 1 77 ? 9.374 -11.976 13.697 1.00 94.94 77 GLU A O 1
ATOM 628 N N . ASP A 1 78 ? 7.433 -11.329 12.771 1.00 95.94 78 ASP A N 1
ATOM 629 C CA . ASP A 1 78 ? 7.092 -12.628 12.168 1.00 95.94 78 ASP A CA 1
ATOM 630 C C . ASP A 1 78 ? 7.113 -12.620 10.627 1.00 95.94 78 ASP A C 1
ATOM 632 O O . ASP A 1 78 ? 6.861 -13.645 9.995 1.00 95.94 78 ASP A O 1
ATOM 636 N N . HIS A 1 79 ? 7.425 -11.473 10.016 1.00 95.31 79 HIS A N 1
ATOM 637 C CA . HIS A 1 79 ? 7.449 -11.251 8.568 1.00 95.31 79 HIS A CA 1
ATOM 638 C C . HIS A 1 79 ? 6.113 -11.487 7.844 1.00 95.31 79 HIS A C 1
ATOM 640 O O . HIS A 1 79 ? 6.085 -11.607 6.617 1.00 95.31 79 HIS A O 1
ATOM 646 N N . THR A 1 80 ? 4.985 -11.490 8.561 1.00 97.12 80 THR A N 1
ATOM 647 C CA . THR A 1 80 ? 3.654 -11.574 7.948 1.00 97.12 80 THR A CA 1
ATOM 648 C C . THR A 1 80 ? 3.402 -10.360 7.058 1.00 97.12 80 THR A C 1
ATOM 650 O O . THR A 1 80 ? 3.543 -9.214 7.495 1.00 97.12 80 THR A O 1
ATOM 653 N N . ILE A 1 81 ? 2.990 -10.612 5.814 1.00 97.56 81 ILE A N 1
ATOM 654 C CA . ILE A 1 81 ? 2.728 -9.593 4.793 1.00 97.56 81 ILE A CA 1
ATOM 655 C C . ILE A 1 81 ? 1.228 -9.318 4.685 1.00 97.56 81 ILE A C 1
ATOM 657 O O . ILE A 1 81 ? 0.429 -10.241 4.527 1.00 97.56 81 ILE A O 1
ATOM 661 N N . LEU A 1 82 ? 0.858 -8.038 4.668 1.00 97.25 82 LEU A N 1
ATOM 662 C CA . LEU A 1 82 ? -0.453 -7.570 4.230 1.00 97.25 82 LEU A CA 1
ATOM 663 C C . LEU A 1 82 ? -0.278 -6.636 3.031 1.00 97.25 82 LEU A C 1
ATOM 665 O O . LEU A 1 82 ? 0.140 -5.485 3.171 1.00 97.25 82 LEU A O 1
ATOM 669 N N . ASP A 1 83 ? -0.634 -7.138 1.853 1.00 97.06 83 ASP A N 1
ATOM 670 C CA . ASP A 1 83 ? -0.566 -6.395 0.599 1.00 97.06 83 ASP A CA 1
ATOM 671 C C . ASP A 1 83 ? -1.957 -6.327 -0.051 1.00 97.06 83 ASP A C 1
ATOM 673 O O . ASP A 1 83 ? -2.440 -7.322 -0.596 1.00 97.06 83 ASP A O 1
ATOM 677 N N . PRO A 1 84 ? -2.634 -5.167 0.002 1.00 96.12 84 PRO A N 1
ATOM 678 C CA . PRO A 1 84 ? -3.961 -5.004 -0.583 1.00 96.12 84 PRO A CA 1
ATOM 679 C C . PRO A 1 84 ? -3.954 -4.963 -2.117 1.00 96.12 84 PRO A C 1
ATOM 681 O O . PRO A 1 84 ? -5.019 -4.846 -2.715 1.00 96.12 84 PRO A O 1
ATOM 684 N N . THR A 1 85 ? -2.786 -5.002 -2.758 1.00 96.50 85 THR A N 1
ATOM 685 C CA . THR A 1 85 ? -2.623 -4.822 -4.207 1.00 96.50 85 THR A CA 1
ATOM 686 C C . THR A 1 85 ? -1.633 -5.817 -4.816 1.00 96.50 85 THR A C 1
ATOM 688 O O . THR A 1 85 ? -1.111 -5.570 -5.902 1.00 96.50 85 THR A O 1
ATOM 691 N N . ALA A 1 86 ? -1.373 -6.944 -4.147 1.00 96.00 86 ALA A N 1
ATOM 692 C CA . ALA A 1 86 ? -0.454 -7.974 -4.636 1.00 96.00 86 ALA A CA 1
ATOM 693 C C . ALA A 1 86 ? -0.864 -8.499 -6.021 1.00 96.00 86 ALA A C 1
ATOM 695 O O . ALA A 1 86 ? -0.016 -8.778 -6.867 1.00 96.00 86 ALA A O 1
ATOM 696 N N . GLU A 1 87 ? -2.171 -8.576 -6.285 1.00 94.44 87 GLU A N 1
ATOM 697 C CA . GLU A 1 87 ? -2.712 -9.115 -7.533 1.00 94.44 87 GLU A CA 1
ATOM 698 C C . GLU A 1 87 ? -2.392 -8.260 -8.767 1.00 94.44 87 GLU A C 1
ATOM 700 O O . GLU A 1 87 ? -2.526 -8.760 -9.883 1.00 94.44 87 GLU A O 1
ATOM 705 N N . GLN A 1 88 ? -1.898 -7.021 -8.604 1.00 92.62 88 GLN A N 1
ATOM 706 C CA . GLN A 1 88 ? -1.440 -6.198 -9.736 1.00 92.62 88 GLN A CA 1
ATOM 707 C C . GLN A 1 88 ? -0.287 -6.865 -10.514 1.00 92.62 88 GLN A C 1
ATOM 709 O O . GLN A 1 88 ? -0.053 -6.539 -11.673 1.00 92.62 88 GLN A O 1
ATOM 714 N N . PHE A 1 89 ? 0.423 -7.814 -9.891 1.00 93.56 89 PHE A N 1
ATOM 715 C CA . PHE A 1 89 ? 1.521 -8.563 -10.510 1.00 93.56 89 PHE A CA 1
ATOM 716 C C . PHE A 1 89 ? 1.102 -9.943 -11.049 1.00 93.56 89 PHE A C 1
ATOM 718 O O . PHE A 1 89 ? 1.950 -10.712 -11.510 1.00 93.56 89 PHE A O 1
ATOM 725 N N . GLY A 1 90 ? -0.189 -10.287 -11.003 1.00 91.81 90 GLY A N 1
ATOM 726 C CA . GLY A 1 90 ? -0.698 -11.574 -11.481 1.00 91.81 90 GLY A CA 1
ATOM 727 C C . GLY A 1 90 ? -0.046 -12.768 -10.771 1.00 91.81 90 GLY A C 1
ATOM 728 O O . GLY A 1 90 ? -0.077 -12.864 -9.549 1.00 91.81 90 GLY A O 1
ATOM 729 N N . ALA A 1 91 ? 0.537 -13.691 -11.542 1.00 92.81 91 ALA A N 1
ATOM 730 C CA . ALA A 1 91 ? 1.181 -14.906 -11.026 1.00 92.81 91 ALA A CA 1
ATOM 731 C C . ALA A 1 91 ? 2.661 -14.718 -10.633 1.00 92.81 91 ALA A C 1
ATOM 733 O O . ALA A 1 91 ? 3.332 -15.683 -10.261 1.00 92.81 91 ALA A O 1
ATOM 734 N N . MET A 1 92 ? 3.201 -13.503 -10.755 1.00 93.69 92 MET A N 1
ATOM 735 C CA . MET A 1 92 ? 4.611 -13.244 -10.483 1.00 93.69 92 MET A CA 1
ATOM 736 C C . MET A 1 92 ? 4.906 -13.306 -8.980 1.00 93.69 92 MET A C 1
ATOM 738 O O . MET A 1 92 ? 4.143 -12.812 -8.151 1.00 93.69 92 MET A O 1
ATOM 742 N N . LYS A 1 93 ? 6.060 -13.874 -8.616 1.00 95.00 93 LYS A N 1
ATOM 743 C CA . LYS A 1 93 ? 6.516 -13.899 -7.223 1.00 95.00 93 LYS A CA 1
ATOM 744 C C . LYS A 1 93 ? 7.059 -12.525 -6.821 1.00 95.00 93 LYS A C 1
ATOM 746 O O . LYS A 1 93 ? 8.040 -12.061 -7.394 1.00 95.00 93 LYS A O 1
ATOM 751 N N . ILE A 1 94 ? 6.462 -11.918 -5.798 1.00 97.12 94 ILE A N 1
ATOM 752 C CA . ILE A 1 94 ? 6.902 -10.634 -5.238 1.00 97.12 94 ILE A CA 1
ATOM 753 C C . ILE A 1 94 ? 8.037 -10.887 -4.226 1.00 97.12 94 ILE A C 1
ATOM 755 O O . ILE A 1 94 ? 7.829 -11.645 -3.274 1.00 97.12 94 ILE A O 1
ATOM 759 N N . PRO A 1 95 ? 9.228 -10.279 -4.389 1.00 96.81 95 PRO A N 1
ATOM 760 C CA . PRO A 1 95 ? 10.372 -10.486 -3.497 1.00 96.81 95 PRO A CA 1
ATOM 761 C C . PRO A 1 95 ? 10.298 -9.568 -2.265 1.00 96.81 95 PRO A C 1
ATOM 763 O O . PRO A 1 95 ? 11.085 -8.626 -2.123 1.00 96.81 95 PRO A O 1
ATOM 766 N N . TYR A 1 96 ? 9.322 -9.793 -1.382 1.00 97.38 96 TYR A N 1
ATOM 767 C CA . TYR A 1 96 ? 9.090 -8.955 -0.195 1.00 97.38 96 TYR A CA 1
ATOM 768 C C . TYR A 1 96 ? 10.324 -8.806 0.708 1.00 97.38 96 TYR A C 1
ATOM 770 O O . TYR A 1 96 ? 10.512 -7.757 1.321 1.00 97.38 96 TYR A O 1
ATOM 778 N N . GLU A 1 97 ? 11.204 -9.807 0.736 1.00 96.38 97 GLU A N 1
ATOM 779 C CA . GLU A 1 97 ? 12.465 -9.806 1.481 1.00 96.38 97 GLU A CA 1
ATOM 780 C C . GLU A 1 97 ? 13.450 -8.710 1.041 1.00 96.38 97 GLU A C 1
ATOM 782 O O . GLU A 1 97 ? 14.337 -8.333 1.803 1.00 96.38 97 GLU A O 1
ATOM 787 N N . LYS A 1 98 ? 13.295 -8.172 -0.175 1.00 96.81 98 LYS A N 1
ATOM 788 C CA . LYS A 1 98 ? 14.122 -7.073 -0.701 1.00 96.81 98 LYS A CA 1
ATOM 789 C C . LYS A 1 98 ? 13.543 -5.690 -0.396 1.00 96.81 98 LYS A C 1
ATOM 791 O O . LYS A 1 98 ? 14.099 -4.677 -0.831 1.00 96.81 98 LYS A O 1
ATOM 796 N N . ALA A 1 99 ? 12.391 -5.622 0.264 1.00 96.62 99 ALA A N 1
ATOM 797 C CA . ALA A 1 99 ? 11.749 -4.357 0.569 1.00 96.62 99 ALA A CA 1
ATOM 798 C C . ALA A 1 99 ? 12.449 -3.627 1.712 1.00 96.62 99 ALA A C 1
ATOM 800 O O . ALA A 1 99 ? 13.033 -4.226 2.611 1.00 96.62 99 ALA A O 1
ATOM 801 N N . VAL A 1 100 ? 12.339 -2.304 1.696 1.00 95.25 100 VAL A N 1
ATOM 802 C CA . VAL A 1 100 ? 12.938 -1.447 2.718 1.00 95.25 100 VAL A CA 1
ATOM 803 C C . VAL A 1 100 ? 11.843 -0.917 3.633 1.00 95.25 100 VAL A C 1
ATOM 805 O O . VAL A 1 100 ? 10.822 -0.416 3.153 1.00 95.25 100 VAL A O 1
ATOM 808 N N . ALA A 1 101 ? 12.061 -1.020 4.947 1.00 92.38 101 ALA A N 1
ATOM 809 C CA . ALA A 1 101 ? 11.192 -0.411 5.949 1.00 92.38 101 ALA A CA 1
ATOM 810 C C . ALA A 1 101 ? 11.153 1.102 5.720 1.00 92.38 101 ALA A C 1
ATOM 812 O O . ALA A 1 101 ? 12.201 1.743 5.614 1.00 92.38 101 ALA A O 1
ATOM 813 N N . ASN A 1 102 ? 9.961 1.690 5.634 1.00 85.44 102 ASN A N 1
ATOM 814 C CA . ASN A 1 102 ? 9.857 3.100 5.287 1.00 85.44 102 ASN A CA 1
ATOM 815 C C . ASN A 1 102 ? 8.745 3.815 6.051 1.00 85.44 102 ASN A C 1
ATOM 817 O O . ASN A 1 102 ? 7.568 3.608 5.792 1.00 85.44 102 ASN A O 1
ATOM 821 N N . GLY A 1 103 ? 9.122 4.747 6.929 1.00 70.62 103 GLY A N 1
ATOM 822 C CA . GLY A 1 103 ? 8.197 5.538 7.744 1.00 70.62 103 GLY A CA 1
ATOM 823 C C . GLY A 1 103 ? 7.380 6.604 7.000 1.00 70.62 103 GLY A C 1
ATOM 824 O O . GLY A 1 103 ? 6.728 7.403 7.662 1.00 70.62 103 GLY A O 1
ATOM 825 N N . MET A 1 104 ? 7.394 6.659 5.661 1.00 64.38 104 MET A N 1
ATOM 826 C CA . MET A 1 104 ? 6.813 7.749 4.851 1.00 64.38 104 MET A CA 1
ATOM 827 C C . MET A 1 104 ? 5.293 7.960 4.995 1.00 64.38 104 MET A C 1
ATOM 829 O O . MET A 1 104 ? 4.757 8.897 4.407 1.00 64.38 104 MET A O 1
ATOM 833 N N . MET A 1 105 ? 4.575 7.182 5.806 1.00 67.62 105 MET A N 1
ATOM 834 C CA . MET A 1 105 ? 3.182 7.478 6.172 1.00 67.62 105 MET A CA 1
ATOM 835 C C . MET A 1 105 ? 3.057 8.663 7.157 1.00 67.62 105 MET A C 1
ATOM 837 O O . MET A 1 105 ? 2.279 8.618 8.106 1.00 67.62 105 MET A O 1
ATOM 841 N N . ASN A 1 106 ? 3.815 9.741 6.935 1.00 62.28 106 ASN A N 1
ATOM 842 C CA . ASN A 1 106 ? 3.870 10.953 7.764 1.00 62.28 106 ASN A CA 1
ATOM 843 C C . ASN A 1 106 ? 2.699 11.919 7.502 1.00 62.28 106 ASN A C 1
ATOM 845 O O . ASN A 1 106 ? 2.852 13.137 7.597 1.00 62.28 106 ASN A O 1
ATOM 849 N N . TYR A 1 107 ? 1.533 11.406 7.120 1.00 71.31 107 TYR A N 1
ATOM 850 C CA . TYR A 1 107 ? 0.360 12.251 6.922 1.00 71.31 107 TYR A CA 1
ATOM 851 C C . TYR A 1 107 ? -0.263 12.672 8.257 1.00 71.31 107 TYR A C 1
ATOM 853 O O . TYR A 1 107 ? -0.023 12.019 9.277 1.00 71.31 107 TYR A O 1
ATOM 861 N N . PRO A 1 108 ? -1.091 13.738 8.257 1.00 75.69 108 PRO A N 1
ATOM 862 C CA . PRO A 1 108 ? -1.944 14.054 9.395 1.00 75.69 108 PRO A CA 1
ATOM 863 C C . PRO A 1 108 ? -2.741 12.827 9.835 1.00 75.69 108 PRO A C 1
ATOM 865 O O . PRO A 1 108 ? -2.991 11.920 9.038 1.00 75.69 108 PRO A O 1
ATOM 868 N N . GLU A 1 109 ? -3.179 12.831 11.088 1.00 81.50 109 GLU A N 1
ATOM 869 C CA . GLU A 1 109 ? -3.980 11.750 11.653 1.00 81.50 109 GLU A CA 1
ATOM 870 C C . GLU A 1 109 ? -5.127 11.323 10.716 1.00 81.50 109 GLU A C 1
ATOM 872 O O . GLU A 1 109 ? -5.823 12.158 10.116 1.00 81.50 109 GLU A O 1
ATOM 877 N N . GLY A 1 110 ? -5.261 10.007 10.525 1.00 81.06 110 GLY A N 1
ATOM 878 C CA . GLY A 1 110 ? -6.211 9.394 9.595 1.00 81.06 110 GLY A CA 1
ATOM 879 C C . GLY A 1 110 ? -5.755 9.341 8.130 1.00 81.06 110 GLY A C 1
ATOM 880 O O . GLY A 1 110 ? -6.527 8.910 7.279 1.00 81.06 110 GLY A O 1
ATOM 881 N N . GLY A 1 111 ? -4.534 9.779 7.811 1.00 90.00 111 GLY A N 1
ATOM 882 C CA . GLY A 1 111 ? -3.921 9.618 6.492 1.00 90.00 111 GLY A CA 1
ATOM 883 C C . GLY A 1 111 ? -4.194 10.748 5.501 1.00 90.00 111 GLY A C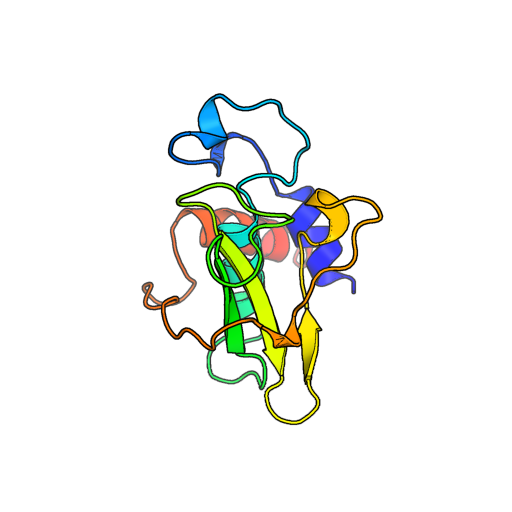 1
ATOM 884 O O . GLY A 1 111 ? -4.778 11.793 5.807 1.00 90.00 111 GLY A O 1
ATOM 885 N N . SER A 1 112 ? -3.733 10.549 4.272 1.00 92.44 112 SER A N 1
ATOM 886 C CA . SER A 1 112 ? -3.938 11.449 3.149 1.00 92.44 112 SER A CA 1
ATOM 887 C C . SER A 1 112 ? -5.423 11.569 2.811 1.00 92.44 112 SER A C 1
ATOM 889 O O . SER A 1 112 ? -6.223 10.671 3.073 1.00 92.44 112 SER A O 1
ATOM 891 N N . ARG A 1 113 ? -5.806 12.655 2.126 1.00 92.62 113 ARG A N 1
ATOM 892 C CA . ARG A 1 113 ? -7.191 12.854 1.655 1.00 92.62 113 ARG A CA 1
ATOM 893 C C . ARG A 1 113 ? -7.739 11.642 0.889 1.00 92.62 113 ARG A C 1
ATOM 895 O O . ARG A 1 113 ? -8.927 11.367 0.954 1.00 92.62 113 ARG A O 1
ATOM 902 N N . ARG A 1 114 ? -6.882 10.936 0.143 1.00 94.06 114 ARG A N 1
ATOM 903 C CA . ARG A 1 114 ? -7.283 9.764 -0.645 1.00 94.06 114 ARG A CA 1
ATOM 904 C C . ARG A 1 114 ? -7.510 8.535 0.234 1.00 94.06 114 ARG A C 1
ATOM 906 O O . ARG A 1 114 ? -8.480 7.824 0.014 1.00 94.06 114 ARG A O 1
ATOM 913 N N . ALA A 1 115 ? -6.651 8.307 1.228 1.00 94.56 115 ALA A N 1
ATOM 914 C CA . ALA A 1 115 ? -6.853 7.226 2.187 1.00 94.56 115 ALA A CA 1
ATOM 915 C C . ALA A 1 115 ? -8.117 7.465 3.024 1.00 94.56 115 ALA A C 1
ATOM 917 O O . ALA A 1 115 ? -8.929 6.557 3.160 1.00 94.56 115 ALA A O 1
ATOM 918 N N . LYS A 1 116 ? -8.351 8.707 3.472 1.00 94.25 116 LYS A N 1
ATOM 919 C CA . LYS A 1 116 ? -9.571 9.096 4.201 1.00 94.25 116 LYS A CA 1
ATOM 920 C C . LYS A 1 116 ? -10.849 8.761 3.439 1.00 94.25 116 LYS A C 1
ATOM 922 O O . LYS A 1 116 ? -11.735 8.147 4.012 1.00 94.25 116 LYS A O 1
ATOM 927 N N . GLN A 1 117 ? -10.897 9.032 2.133 1.00 95.12 117 GLN A N 1
ATOM 928 C CA . GLN A 1 117 ? -12.046 8.659 1.294 1.00 95.12 117 GLN A CA 1
ATOM 929 C C . GLN A 1 117 ? -12.348 7.151 1.311 1.00 95.12 117 GLN A C 1
ATOM 931 O O . GLN A 1 117 ? -13.510 6.765 1.247 1.00 95.12 117 GLN A O 1
ATOM 936 N N . ILE A 1 118 ? -11.324 6.294 1.380 1.00 95.38 118 ILE A N 1
ATOM 937 C CA . ILE A 1 118 ? -11.510 4.840 1.503 1.00 95.38 118 ILE A CA 1
ATOM 938 C C . ILE A 1 118 ? -12.002 4.499 2.915 1.00 95.38 118 ILE A C 1
ATOM 940 O O . ILE A 1 118 ? -12.993 3.790 3.071 1.00 95.38 118 ILE A O 1
ATOM 944 N N . ILE A 1 119 ? -11.327 5.021 3.942 1.00 94.38 119 ILE A N 1
ATOM 945 C CA . ILE A 1 119 ? -11.618 4.753 5.359 1.00 94.38 119 ILE A CA 1
ATOM 946 C C . ILE A 1 119 ? -13.053 5.160 5.722 1.00 94.38 119 ILE A C 1
ATOM 948 O O . ILE A 1 119 ? -13.759 4.401 6.388 1.00 94.38 119 ILE A O 1
ATOM 952 N N . GLU A 1 120 ? -13.496 6.331 5.265 1.00 93.56 120 GLU A N 1
ATOM 953 C CA . GLU A 1 120 ? -14.841 6.866 5.498 1.00 93.56 120 GLU A CA 1
ATOM 954 C C . GLU A 1 120 ? -15.912 5.951 4.900 1.00 93.56 120 GLU A C 1
ATOM 956 O O . GLU A 1 120 ? -16.844 5.573 5.607 1.00 93.56 120 GLU A O 1
ATOM 961 N N . LYS A 1 121 ? -15.745 5.510 3.645 1.00 92.25 121 LYS A N 1
ATOM 962 C CA . LYS A 1 121 ? -16.688 4.585 2.996 1.00 92.25 121 LYS A CA 1
ATOM 963 C C . LYS A 1 121 ? -16.771 3.240 3.717 1.00 92.25 121 LYS A C 1
ATOM 965 O O . LYS A 1 121 ? -17.861 2.720 3.927 1.00 92.25 121 LYS A O 1
ATOM 970 N N . ILE A 1 122 ? -15.633 2.688 4.142 1.00 91.81 122 ILE A N 1
ATOM 971 C CA . ILE A 1 122 ? -15.608 1.425 4.898 1.00 91.81 122 ILE A CA 1
ATOM 972 C C . ILE A 1 122 ? -16.294 1.593 6.258 1.00 91.81 122 ILE A C 1
ATOM 974 O O . ILE A 1 122 ? -17.038 0.711 6.683 1.00 91.81 122 ILE A O 1
ATOM 978 N N . SER A 1 123 ? -16.063 2.717 6.936 1.00 85.94 123 SER A N 1
ATOM 979 C CA . SER A 1 123 ? -16.691 3.013 8.227 1.00 85.94 123 SER A CA 1
ATOM 980 C C . SER A 1 123 ? -18.207 3.169 8.083 1.00 85.94 123 SER A C 1
ATOM 982 O O . SER A 1 123 ? -18.950 2.556 8.842 1.00 85.94 123 SER A O 1
ATOM 984 N N . GLN A 1 124 ? -18.680 3.894 7.066 1.00 79.94 124 GLN A N 1
ATOM 985 C CA . GLN A 1 124 ? -20.111 4.035 6.767 1.00 79.94 124 GLN A CA 1
ATOM 986 C C . GLN A 1 124 ? -20.775 2.682 6.475 1.00 79.94 124 GLN A C 1
ATOM 988 O O . GLN A 1 124 ? -21.832 2.396 7.025 1.00 79.94 124 GLN A O 1
ATOM 993 N N . ASN A 1 125 ? -20.121 1.808 5.704 1.00 70.31 125 ASN A N 1
ATOM 994 C CA . ASN A 1 125 ? -20.642 0.471 5.399 1.00 70.31 125 ASN A CA 1
ATOM 995 C C . ASN A 1 125 ? -20.714 -0.451 6.631 1.00 70.31 125 ASN A C 1
ATOM 997 O O . ASN A 1 125 ? -21.564 -1.337 6.684 1.00 70.31 125 ASN A O 1
ATOM 1001 N N . LYS A 1 126 ? -19.822 -0.275 7.617 1.00 62.78 126 LYS A N 1
ATOM 1002 C CA . LYS A 1 126 ? -19.807 -1.073 8.859 1.00 62.78 126 LYS A CA 1
ATOM 1003 C C . LYS A 1 126 ? -20.821 -0.605 9.904 1.00 62.78 126 LYS A C 1
ATOM 1005 O O . LYS A 1 126 ? -21.217 -1.408 10.743 1.00 62.78 126 LYS A O 1
ATOM 1010 N N . PHE A 1 127 ? -21.223 0.662 9.857 1.00 56.25 127 PHE A N 1
ATOM 1011 C CA . PHE A 1 127 ? -22.177 1.273 10.788 1.00 56.25 127 PHE A CA 1
ATOM 1012 C C . PHE A 1 127 ? -23.487 1.679 10.100 1.00 56.25 127 PHE A C 1
ATOM 1014 O O . PHE A 1 127 ? -24.147 2.605 10.561 1.00 56.25 127 PHE A O 1
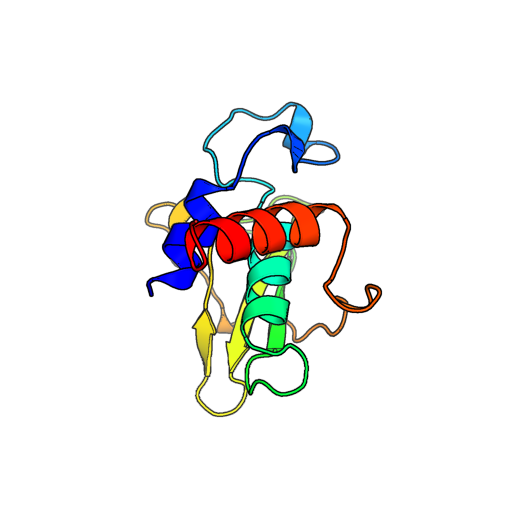ATOM 1021 N N . GLY A 1 128 ? -23.842 1.008 8.999 1.00 46.91 128 GLY A N 1
ATOM 1022 C CA . GLY A 1 128 ? -25.027 1.307 8.198 1.00 46.91 128 GLY A CA 1
ATOM 1023 C C . GLY A 1 128 ? -26.324 1.284 9.009 1.00 46.91 128 GLY A C 1
ATOM 1024 O O . GLY A 1 128 ? -26.901 0.221 9.238 1.00 46.91 128 GLY A O 1
ATOM 1025 N N . LEU A 1 129 ? -26.733 2.483 9.433 1.00 38.88 129 LEU A N 1
ATOM 1026 C CA . LEU A 1 129 ? -28.086 3.013 9.260 1.00 38.88 129 LEU A CA 1
ATOM 1027 C C . LEU A 1 129 ? -28.476 2.999 7.776 1.00 38.88 129 LEU A C 1
ATOM 1029 O O . LEU A 1 129 ? -27.578 3.255 6.938 1.00 38.88 129 LEU A O 1
#

Solvent-accessible surface area (backbone atoms only — not comparable to full-atom values): 7656 Å² total; per-residue (Å²): 107,77,68,46,58,55,49,52,74,59,51,52,76,90,68,38,59,78,75,46,60,77,48,84,87,78,75,33,74,68,37,26,58,48,48,32,49,30,51,40,48,75,57,51,34,88,78,34,76,53,40,48,29,38,35,33,25,89,60,36,57,90,83,25,56,90,92,36,69,46,38,27,30,32,26,84,89,80,65,52,74,52,54,69,42,60,67,66,56,63,92,61,87,79,69,69,88,54,38,44,81,43,82,80,79,76,50,60,89,70,48,47,78,63,15,33,59,42,48,51,54,54,51,48,68,75,65,64,121

Radius of gyration: 14.24 Å; Cα contacts (8 Å, |Δi|>4): 175; chains: 1; bounding box: 44×29×36 Å

Sequence (129 aa):
MQIIDEIKKNLNRGLLRGKWKNSADDNLSGHCYVATEALYWLLGAKQSTYRPYVLSHRTCPELLNAGETHWFLMNPEDHTILDPTAEQFGAMKIPYEKAVANGMMNYPEGGSRRAKQIIEKISQNKFGL